Protein AF-A0A7S1JF96-F1 (afdb_monomer_lite)

Foldseek 3Di:
DQQVCCQPVNAWEQEPVGIDGDRDHDDPDLLVAAQDQEAEDADAPVCLLVVLQSDVGRHRPNHAYEYQYADPCSQVSNCVRVNQQRYKYKHWPWDKDDPDRSYIYGYDAIEMEIEGDPSCVVVVVVVCVVCVVVVHHYDYDPCVVVVSVVVVVVCVVQVVVCVVVVDDSVCVVVPDD

Secondary structure (DSSP, 8-state):
-HHHHHHHH-EEEEETTEEEEE-----S-GGG---EEEEEE-S-GGGHHHHHTTHHHHEEEEEEEEE--SSSSHHHHHHHHH-GGGEEEEEE--EEEEEETTEEEEEE---EEEE--GGGHHHHHHHHHHHHHTT--EEE-S-HHHHHHHHHHHHHHHHHHHHHHT--GGGGG----

Structure (mmCIF, N/CA/C/O backbone):
data_AF-A0A7S1JF96-F1
#
_entry.id   AF-A0A7S1JF96-F1
#
loop_
_atom_site.group_PDB
_atom_site.id
_atom_site.type_symbol
_atom_site.label_atom_id
_atom_site.label_alt_id
_atom_site.label_comp_id
_atom_site.label_asym_id
_atom_site.label_entity_id
_atom_site.label_seq_id
_atom_site.pdbx_PDB_ins_code
_atom_site.Cartn_x
_atom_site.Cartn_y
_atom_site.Cartn_z
_atom_site.occupancy
_atom_site.B_iso_or_equiv
_atom_site.auth_seq_id
_atom_site.auth_comp_id
_atom_site.auth_asym_id
_atom_site.auth_atom_id
_atom_site.pdbx_PDB_model_num
ATOM 1 N N . ASP A 1 1 ? -1.289 4.285 21.477 1.00 83.75 1 ASP A N 1
ATOM 2 C CA . ASP A 1 1 ? -2.315 5.343 21.325 1.00 83.75 1 ASP A CA 1
ATOM 3 C C . ASP A 1 1 ? -3.076 5.259 20.010 1.00 83.75 1 ASP A C 1
ATOM 5 O O . ASP A 1 1 ? -4.273 5.012 20.061 1.00 83.75 1 ASP A O 1
ATOM 9 N N . GLN A 1 2 ? -2.417 5.358 18.846 1.00 91.44 2 GLN A N 1
ATOM 10 C CA . GLN A 1 2 ? -3.096 5.311 17.536 1.00 91.44 2 GLN A CA 1
ATOM 11 C C . GLN A 1 2 ? -3.999 4.078 17.348 1.00 91.44 2 GLN A C 1
ATOM 13 O O . GLN A 1 2 ? -5.177 4.228 17.056 1.00 91.44 2 GLN A O 1
ATOM 18 N N . VAL A 1 3 ? -3.473 2.863 17.547 1.00 94.12 3 VAL A N 1
ATOM 19 C CA . VAL A 1 3 ? -4.240 1.613 17.366 1.00 94.12 3 VAL A CA 1
ATOM 20 C C . VAL A 1 3 ? -5.447 1.535 18.305 1.00 94.12 3 VAL A C 1
ATOM 22 O O . VAL A 1 3 ? -6.533 1.154 17.882 1.00 94.12 3 VAL A O 1
ATOM 25 N N . ALA A 1 4 ? -5.277 1.944 19.564 1.00 93.62 4 ALA A N 1
ATOM 26 C CA . ALA A 1 4 ? -6.369 1.962 20.533 1.00 93.62 4 ALA A CA 1
ATOM 27 C C . ALA A 1 4 ? -7.477 2.945 20.118 1.00 93.62 4 ALA A C 1
ATOM 29 O O . ALA A 1 4 ? -8.650 2.592 20.186 1.00 93.62 4 ALA A O 1
ATOM 30 N N . ALA A 1 5 ? -7.108 4.138 19.638 1.00 93.94 5 ALA A N 1
ATOM 31 C CA . ALA A 1 5 ? -8.065 5.121 19.133 1.00 93.94 5 ALA A CA 1
ATOM 32 C C . ALA A 1 5 ? -8.814 4.607 17.892 1.00 93.94 5 ALA A C 1
ATOM 34 O O . ALA A 1 5 ? -10.036 4.685 17.853 1.00 93.94 5 ALA A O 1
ATOM 35 N N . LEU A 1 6 ? -8.107 4.011 16.922 1.00 96.25 6 LEU A N 1
ATOM 36 C CA . LEU A 1 6 ? -8.723 3.462 15.707 1.00 96.25 6 LEU A CA 1
ATOM 37 C C . LEU A 1 6 ? -9.728 2.343 16.023 1.00 96.25 6 LEU A C 1
ATOM 39 O O . LEU A 1 6 ? -10.823 2.345 15.474 1.00 96.25 6 LEU A O 1
ATOM 43 N N . ASN A 1 7 ? -9.390 1.427 16.936 1.00 95.94 7 ASN A N 1
ATOM 44 C CA . ASN A 1 7 ? -10.285 0.327 17.312 1.00 95.94 7 ASN A CA 1
ATOM 45 C C . ASN A 1 7 ? -11.494 0.783 18.144 1.00 95.94 7 ASN A C 1
ATOM 47 O O . ASN A 1 7 ? -12.541 0.143 18.099 1.00 95.94 7 ASN A O 1
ATOM 51 N N . LYS A 1 8 ? -11.349 1.850 18.937 1.00 94.38 8 LYS A N 1
ATOM 52 C CA . LYS A 1 8 ? -12.414 2.350 19.815 1.00 94.38 8 LYS A CA 1
ATOM 53 C C . LYS A 1 8 ? -13.360 3.309 19.092 1.00 94.38 8 LYS A C 1
ATOM 55 O O . LYS A 1 8 ? -14.573 3.156 19.181 1.00 94.38 8 LYS A O 1
ATOM 60 N N . ASP A 1 9 ? -12.795 4.308 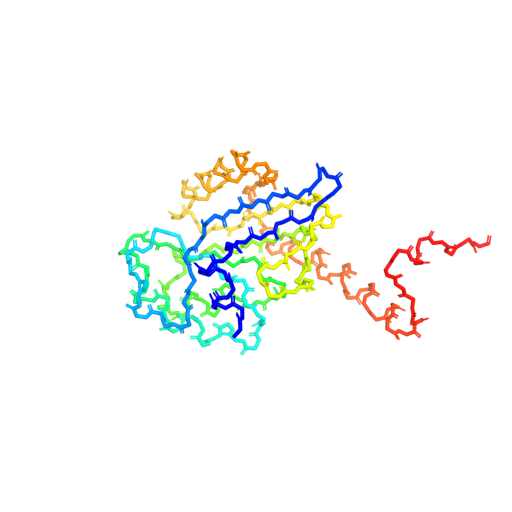18.421 1.00 93.75 9 ASP A N 1
ATOM 61 C CA . ASP A 1 9 ? -13.519 5.476 17.910 1.00 93.75 9 ASP A CA 1
ATOM 62 C C . ASP A 1 9 ? -13.563 5.523 16.367 1.00 93.75 9 ASP A C 1
ATOM 64 O O . ASP A 1 9 ? -14.204 6.411 15.792 1.00 93.75 9 ASP A O 1
ATOM 68 N N . GLY A 1 10 ? -12.907 4.566 15.696 1.00 95.06 10 GLY A N 1
ATOM 69 C CA . GLY A 1 10 ? -12.771 4.506 14.242 1.00 95.06 10 GLY A CA 1
ATOM 70 C C . GLY A 1 10 ? -11.725 5.476 13.684 1.00 95.06 10 GLY A C 1
ATOM 71 O O . GLY A 1 10 ? -11.090 6.248 14.404 1.00 95.06 10 GLY A O 1
ATOM 72 N N . LEU A 1 11 ? -11.555 5.444 12.364 1.00 96.62 11 LEU A N 1
ATOM 73 C CA . LEU A 1 11 ? -10.815 6.458 11.620 1.00 96.62 11 LEU A CA 1
ATOM 74 C C . LEU A 1 11 ? -11.746 7.631 11.302 1.00 96.62 11 LEU A C 1
ATOM 76 O O . LEU A 1 11 ? -12.805 7.438 10.709 1.00 96.62 11 LEU A O 1
ATOM 80 N N . GLN A 1 12 ? -11.333 8.846 11.648 1.00 96.75 12 GLN A N 1
ATOM 81 C CA . GLN A 1 12 ? -12.005 10.080 11.254 1.00 96.75 12 GLN A CA 1
ATOM 82 C C . GLN A 1 12 ? -11.215 10.772 10.148 1.00 96.75 12 GLN A C 1
ATOM 84 O O . GLN A 1 12 ? -10.026 11.048 10.311 1.00 96.75 12 GLN A O 1
ATOM 89 N N . ILE A 1 13 ? -11.890 11.094 9.049 1.00 95.31 13 ILE A N 1
ATOM 90 C CA . ILE A 1 13 ? -11.318 11.823 7.920 1.00 95.31 13 ILE A CA 1
ATOM 91 C C . ILE A 1 13 ? -11.946 13.209 7.886 1.00 95.31 13 ILE A C 1
ATOM 93 O O . ILE A 1 13 ? -13.155 13.341 7.708 1.00 95.31 13 ILE A O 1
ATOM 97 N N . ARG A 1 14 ? -11.131 14.248 8.077 1.00 95.88 14 ARG A N 1
ATOM 98 C CA . ARG A 1 14 ? -11.536 15.648 7.914 1.00 95.88 14 ARG A CA 1
ATOM 99 C C . ARG A 1 14 ? -11.143 16.114 6.522 1.00 95.88 14 ARG A C 1
ATOM 101 O O . ARG A 1 14 ? -9.992 15.958 6.135 1.00 95.88 14 ARG A O 1
ATOM 108 N N . SER A 1 15 ? -12.077 16.688 5.781 1.00 92.44 15 SER A N 1
ATOM 109 C CA . SER A 1 15 ? -11.829 17.269 4.462 1.00 92.44 15 SER A CA 1
ATOM 110 C C . SER A 1 15 ? -12.666 18.533 4.269 1.00 92.44 15 SER A C 1
ATOM 112 O O . SER A 1 15 ? -13.523 18.856 5.093 1.00 92.44 15 SER A O 1
ATOM 114 N N . ALA A 1 16 ? -12.489 19.216 3.136 1.00 87.44 16 ALA A N 1
ATOM 115 C CA . ALA A 1 16 ? -13.348 20.337 2.748 1.00 87.44 16 ALA A CA 1
ATOM 116 C C . ALA A 1 16 ? -14.842 19.957 2.636 1.00 87.44 16 ALA A C 1
ATOM 118 O O . ALA A 1 16 ? -15.704 20.826 2.735 1.00 87.44 16 ALA A O 1
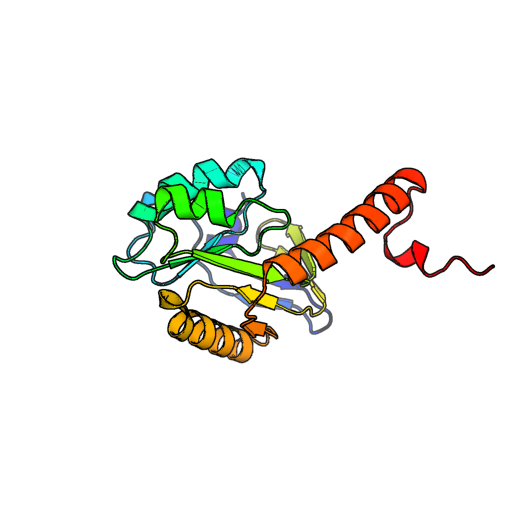ATOM 119 N N . LYS A 1 17 ? -15.160 18.666 2.448 1.00 87.75 17 LYS A N 1
ATOM 120 C CA . LYS A 1 17 ? -16.540 18.157 2.368 1.00 87.75 17 LYS A CA 1
ATOM 121 C C . LYS A 1 17 ? -17.165 17.884 3.742 1.00 87.75 17 LYS A C 1
ATOM 123 O O . LYS A 1 17 ? -18.366 17.647 3.818 1.00 87.75 17 LYS A O 1
ATOM 128 N N . GLY A 1 18 ? -16.372 17.914 4.814 1.00 92.69 18 GLY A N 1
ATOM 129 C CA . GLY A 1 18 ? -16.816 17.638 6.176 1.00 92.69 18 GLY A CA 1
ATOM 130 C C . GLY A 1 18 ? -15.998 16.547 6.860 1.00 92.69 18 GLY A C 1
ATOM 131 O O . GLY A 1 18 ? -14.840 16.302 6.518 1.00 92.69 18 GLY A O 1
ATOM 132 N N . VAL A 1 19 ? -16.606 15.921 7.869 1.00 95.25 19 VAL A N 1
ATOM 133 C CA . VAL A 1 19 ? -15.983 14.860 8.667 1.00 95.25 19 VAL A CA 1
ATOM 134 C C . VAL A 1 19 ? -16.701 13.543 8.422 1.00 95.25 19 VAL A C 1
ATOM 136 O O . VAL A 1 19 ? -17.893 13.426 8.695 1.00 95.25 19 VAL A O 1
ATOM 139 N N . GLU A 1 20 ? -15.953 12.545 7.973 1.00 94.62 20 GLU A N 1
ATOM 140 C CA . GLU A 1 20 ? -16.427 11.177 7.775 1.00 94.62 20 GLU A CA 1
ATOM 141 C C . GLU A 1 20 ? -15.790 10.251 8.813 1.00 94.62 20 GLU A C 1
ATOM 143 O O . GLU A 1 20 ? -14.671 10.494 9.274 1.00 94.62 20 GLU A O 1
ATOM 148 N N . LYS A 1 21 ? -16.509 9.197 9.212 1.00 95.75 21 LYS A N 1
ATOM 149 C CA . LYS A 1 21 ? -16.021 8.211 10.181 1.00 95.75 21 LYS A CA 1
ATOM 150 C C . LYS A 1 21 ? -16.173 6.800 9.643 1.00 95.75 21 LYS A C 1
ATOM 152 O O . LYS A 1 21 ? -17.247 6.432 9.176 1.00 95.75 21 LYS A O 1
ATOM 157 N N . PHE A 1 22 ? -15.123 6.007 9.802 1.00 95.00 22 PHE A N 1
ATOM 158 C CA . PHE A 1 22 ? -15.061 4.626 9.345 1.00 95.00 22 PHE A CA 1
ATOM 159 C C . PHE A 1 22 ? -14.650 3.717 10.499 1.00 95.00 22 PHE A C 1
ATOM 161 O O . PHE A 1 22 ? -13.630 3.946 11.151 1.00 95.00 22 PHE A O 1
ATOM 168 N N . ALA A 1 23 ? -15.438 2.674 10.752 1.00 95.88 23 ALA A N 1
ATOM 169 C CA . ALA A 1 23 ? -15.032 1.612 11.661 1.00 95.88 23 ALA A CA 1
ATOM 170 C C . ALA A 1 23 ? -13.938 0.783 10.979 1.00 95.88 23 ALA A C 1
ATOM 172 O O . ALA A 1 23 ? -14.147 0.273 9.880 1.00 95.88 23 ALA A O 1
ATOM 173 N N . ILE A 1 24 ? -12.775 0.667 11.620 1.00 94.25 24 ILE A N 1
ATOM 174 C CA . ILE A 1 24 ? -11.656 -0.126 11.112 1.00 94.25 24 ILE A CA 1
ATOM 175 C C . ILE A 1 24 ? -11.048 -0.968 12.229 1.00 94.25 24 ILE A C 1
ATOM 177 O O . ILE A 1 24 ? -11.125 -0.609 13.403 1.00 94.25 24 ILE A O 1
ATOM 181 N N . CYS A 1 25 ? -10.397 -2.063 11.851 1.00 94.31 25 CYS A N 1
ATOM 182 C CA . CYS A 1 25 ? -9.588 -2.865 12.758 1.00 94.31 25 CYS A CA 1
ATOM 183 C C . CYS A 1 25 ? -8.113 -2.510 12.563 1.00 94.31 25 CYS A C 1
ATOM 185 O O . CYS A 1 25 ? -7.608 -2.515 11.442 1.00 94.31 25 CYS A O 1
ATOM 187 N N . ALA A 1 26 ? -7.418 -2.214 13.656 1.00 95.00 26 ALA A N 1
ATOM 188 C CA . ALA A 1 26 ? -5.999 -1.896 13.657 1.00 95.00 26 ALA A CA 1
ATOM 189 C C . ALA A 1 26 ? -5.255 -2.783 14.657 1.00 95.00 26 ALA A C 1
ATOM 191 O O . ALA A 1 26 ? -5.747 -3.071 15.748 1.00 95.00 26 ALA A O 1
ATOM 192 N N . THR A 1 27 ? -4.033 -3.176 14.314 1.00 94.62 27 THR A N 1
ATOM 193 C CA . THR A 1 27 ? -3.163 -3.951 15.201 1.00 94.62 27 THR A CA 1
ATOM 194 C C . THR A 1 27 ? -1.701 -3.585 14.980 1.00 94.62 27 THR A C 1
ATOM 196 O O . THR A 1 27 ? -1.312 -3.162 13.892 1.00 94.62 27 THR A O 1
ATOM 199 N N . THR A 1 28 ? -0.888 -3.719 16.027 1.00 92.62 28 THR A N 1
ATOM 200 C CA . THR A 1 28 ? 0.581 -3.703 15.926 1.00 92.62 28 THR A CA 1
ATOM 201 C C . THR A 1 28 ? 1.163 -5.106 15.767 1.00 92.62 28 THR A C 1
ATOM 203 O O . THR A 1 28 ? 2.368 -5.249 15.581 1.00 92.62 28 THR A O 1
ATOM 206 N N . ASP A 1 29 ? 0.328 -6.137 15.887 1.00 91.56 29 ASP A N 1
ATOM 207 C CA . ASP A 1 29 ? 0.717 -7.534 15.804 1.00 91.56 29 ASP A CA 1
ATOM 208 C C . ASP A 1 29 ? 0.308 -8.107 14.445 1.00 91.56 29 ASP A C 1
ATOM 210 O O . ASP A 1 29 ? -0.850 -8.455 14.210 1.00 91.56 29 ASP A O 1
ATOM 214 N N . ALA A 1 30 ? 1.285 -8.232 13.545 1.00 87.38 30 ALA A N 1
ATOM 215 C CA . ALA A 1 30 ? 1.072 -8.788 12.213 1.00 87.38 30 ALA A CA 1
ATOM 216 C C . ALA A 1 30 ? 0.558 -10.236 12.234 1.00 87.38 30 ALA A C 1
ATOM 218 O O . ALA A 1 30 ? 0.014 -10.699 11.240 1.00 87.38 30 ALA A O 1
ATOM 219 N N . THR A 1 31 ? 0.696 -10.964 13.348 1.00 87.56 31 THR A N 1
ATOM 220 C CA . THR A 1 31 ? 0.192 -12.340 13.461 1.00 87.56 31 THR A CA 1
ATOM 221 C C . THR A 1 31 ? -1.332 -12.422 13.533 1.00 87.56 31 THR A C 1
ATOM 223 O O . THR A 1 31 ? -1.894 -13.484 13.283 1.00 87.56 31 THR A O 1
ATOM 226 N N . GLN A 1 32 ? -1.998 -11.301 13.812 1.00 91.44 32 GLN A N 1
ATOM 227 C CA . GLN A 1 32 ? -3.456 -11.192 13.812 1.00 91.44 32 GLN A CA 1
ATOM 228 C C . GLN A 1 32 ? -4.038 -10.959 12.410 1.00 91.44 32 GLN A C 1
ATOM 230 O O . GLN A 1 32 ? -5.256 -10.905 12.256 1.00 91.44 32 GLN A O 1
ATOM 235 N N . VAL A 1 33 ? -3.184 -10.812 11.392 1.00 91.50 33 VAL A N 1
ATOM 236 C CA . VAL A 1 33 ? -3.573 -10.630 9.992 1.00 91.50 33 VAL A CA 1
ATOM 237 C C . VAL A 1 33 ? -3.050 -11.814 9.186 1.00 91.50 33 VAL A C 1
ATOM 239 O O . VAL A 1 33 ? -1.879 -12.174 9.273 1.00 91.50 33 VAL A O 1
ATOM 242 N N . SER A 1 34 ? -3.916 -12.434 8.390 1.00 92.25 34 SER A N 1
ATOM 243 C CA . SER A 1 34 ? -3.538 -13.537 7.503 1.00 92.25 34 SER A CA 1
ATOM 244 C C . SER A 1 34 ? -4.477 -13.604 6.308 1.00 92.25 34 SER A C 1
ATOM 246 O O . SER A 1 34 ? -5.611 -13.139 6.414 1.00 92.25 34 SER A O 1
ATOM 248 N N . GLN A 1 35 ? -4.018 -14.220 5.215 1.00 94.81 35 GLN A N 1
ATOM 249 C CA . GLN A 1 35 ? -4.805 -14.430 3.993 1.00 94.81 35 GLN A CA 1
ATOM 250 C C . GLN A 1 35 ? -5.287 -13.124 3.338 1.00 94.81 35 GLN A C 1
ATOM 252 O O . GLN A 1 35 ? -6.401 -13.051 2.836 1.00 94.81 35 GLN A O 1
ATOM 257 N N . ALA A 1 36 ? -4.461 -12.076 3.350 1.00 96.56 36 ALA A N 1
ATOM 258 C CA . ALA A 1 36 ? -4.771 -10.838 2.645 1.00 96.56 36 ALA A CA 1
ATOM 259 C C . ALA A 1 36 ? -4.521 -10.984 1.135 1.00 96.56 36 ALA A C 1
ATOM 261 O O . ALA A 1 36 ? -3.409 -11.334 0.728 1.00 96.56 36 ALA A O 1
ATOM 262 N N . ASP A 1 37 ? -5.517 -10.640 0.318 1.00 96.94 37 ASP A N 1
ATOM 263 C CA . ASP A 1 37 ? -5.381 -1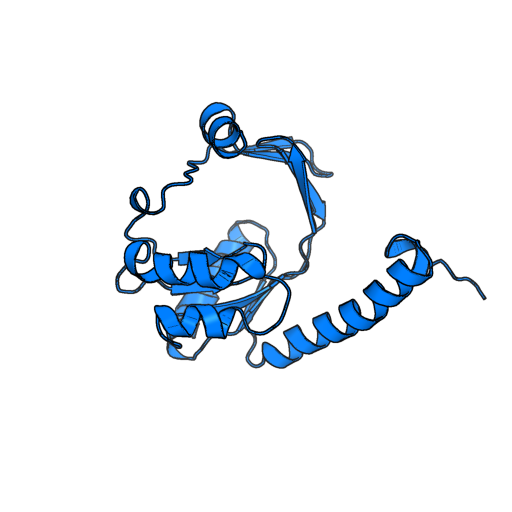0.591 -1.146 1.00 96.94 37 ASP A CA 1
ATOM 264 C C . ASP A 1 37 ? -4.444 -9.454 -1.584 1.00 96.94 37 ASP A C 1
ATOM 266 O O . ASP A 1 37 ? -3.655 -9.589 -2.518 1.00 96.94 37 ASP A O 1
ATOM 270 N N . VAL A 1 38 ? -4.497 -8.322 -0.872 1.00 97.44 38 VAL A N 1
ATOM 271 C CA . VAL A 1 38 ? -3.684 -7.133 -1.150 1.00 97.44 38 VAL A CA 1
ATOM 272 C C . VAL A 1 38 ? -3.113 -6.566 0.145 1.00 97.44 38 VAL A C 1
ATOM 274 O O . VAL A 1 38 ? -3.852 -6.278 1.087 1.00 97.44 38 VAL A O 1
ATOM 277 N N . ALA A 1 39 ? -1.800 -6.334 0.179 1.00 97.25 39 ALA A N 1
ATOM 278 C CA . ALA A 1 39 ? -1.136 -5.602 1.258 1.00 97.25 39 ALA A CA 1
ATOM 279 C C . ALA A 1 39 ? -0.632 -4.235 0.768 1.00 97.25 39 ALA A C 1
ATOM 281 O O . ALA A 1 39 ? 0.352 -4.155 0.034 1.00 97.25 39 ALA A O 1
ATOM 282 N N . LEU A 1 40 ? -1.276 -3.148 1.209 1.00 96.88 40 LEU A N 1
ATOM 283 C CA . LEU A 1 40 ? -0.814 -1.778 0.957 1.00 96.88 40 LEU A CA 1
ATOM 284 C C . LEU A 1 40 ? 0.275 -1.385 1.967 1.00 96.88 40 LEU A C 1
ATOM 286 O O . LEU A 1 40 ? 0.007 -1.178 3.151 1.00 96.88 40 LEU A O 1
ATOM 290 N N . VAL A 1 41 ? 1.513 -1.248 1.498 1.00 96.81 41 VAL A N 1
ATOM 291 C CA . VAL A 1 41 ? 2.666 -0.846 2.310 1.00 96.81 41 VAL A CA 1
ATOM 292 C C . VAL A 1 41 ? 2.851 0.667 2.211 1.00 96.81 41 VAL A C 1
ATOM 294 O O . VAL A 1 41 ? 3.244 1.190 1.171 1.00 96.81 41 VAL A O 1
ATOM 297 N N . LEU A 1 42 ? 2.563 1.373 3.310 1.00 94.81 42 LEU A N 1
ATOM 298 C CA . LEU A 1 42 ? 2.559 2.845 3.396 1.00 94.81 42 LEU A CA 1
ATOM 299 C C . LEU A 1 42 ? 3.468 3.385 4.517 1.00 94.81 42 LEU A C 1
ATOM 301 O O . LEU A 1 42 ? 3.290 4.502 5.002 1.00 94.81 42 LEU A O 1
ATOM 305 N N . THR A 1 43 ? 4.425 2.583 4.987 1.00 90.94 43 THR A N 1
ATOM 306 C CA . THR A 1 43 ? 5.318 2.973 6.086 1.00 90.94 43 THR A CA 1
ATOM 307 C C . THR A 1 43 ? 6.397 3.959 5.631 1.00 90.94 43 THR A C 1
ATOM 309 O O . THR A 1 43 ? 6.621 4.179 4.441 1.00 90.94 43 THR A O 1
ATOM 312 N N . LYS A 1 44 ? 7.103 4.586 6.578 1.00 86.69 44 LYS A N 1
ATOM 313 C CA . LYS A 1 44 ? 8.309 5.364 6.248 1.00 86.69 44 LYS A CA 1
ATOM 314 C C . LYS A 1 44 ? 9.415 4.422 5.760 1.00 86.69 44 LYS A C 1
ATOM 316 O O . LYS A 1 44 ? 9.545 3.322 6.292 1.00 86.69 44 LYS A O 1
ATOM 321 N N . GLY A 1 45 ? 10.249 4.884 4.822 1.00 79.31 45 GLY A N 1
ATOM 322 C CA . GLY A 1 45 ? 11.279 4.064 4.160 1.00 79.31 45 GLY A CA 1
ATOM 323 C C . GLY A 1 45 ? 12.199 3.282 5.110 1.00 79.31 45 GLY A C 1
ATOM 324 O O . GLY A 1 45 ? 12.503 2.121 4.858 1.00 79.31 45 GLY A O 1
ATOM 325 N N . CYS A 1 46 ? 12.562 3.856 6.265 1.00 80.94 46 CYS A N 1
ATOM 326 C CA . CYS A 1 46 ? 13.391 3.180 7.275 1.00 80.94 46 CYS A CA 1
ATOM 327 C C . CYS A 1 46 ? 12.764 1.889 7.837 1.00 80.94 46 CYS A C 1
ATOM 329 O O . CYS A 1 46 ? 13.466 1.059 8.407 1.00 80.94 46 CYS A O 1
ATOM 331 N N . SER A 1 47 ? 11.448 1.724 7.704 1.00 89.50 47 SER A N 1
ATOM 332 C CA . SER A 1 47 ? 10.697 0.568 8.193 1.00 89.50 47 SER A CA 1
ATOM 333 C C . SER A 1 47 ? 10.322 -0.421 7.087 1.00 89.50 47 SER A C 1
ATOM 335 O O . SER A 1 47 ? 9.793 -1.484 7.410 1.00 89.50 47 SER A O 1
ATOM 337 N N . THR A 1 48 ? 10.597 -0.125 5.809 1.00 92.38 48 THR A N 1
ATOM 338 C CA . THR A 1 48 ? 10.180 -0.974 4.678 1.00 92.38 48 THR A CA 1
ATOM 339 C C . THR A 1 48 ? 10.725 -2.395 4.814 1.00 92.38 48 THR A C 1
ATOM 341 O O . THR A 1 48 ? 9.954 -3.344 4.739 1.00 92.38 48 THR A O 1
ATOM 344 N N . ALA A 1 49 ? 12.017 -2.561 5.119 1.00 93.94 49 ALA A N 1
ATOM 345 C CA . ALA A 1 49 ? 12.635 -3.885 5.257 1.00 93.94 49 ALA A CA 1
ATOM 346 C C . ALA A 1 49 ? 12.056 -4.712 6.420 1.00 93.94 49 ALA A C 1
ATOM 348 O O . ALA A 1 49 ? 11.967 -5.934 6.337 1.00 93.94 49 ALA A O 1
ATOM 349 N N . PHE A 1 50 ? 11.648 -4.057 7.511 1.00 93.44 50 PHE A N 1
ATOM 350 C CA . PHE A 1 50 ? 11.004 -4.741 8.632 1.00 93.44 50 PHE A CA 1
ATOM 351 C C . PHE A 1 50 ? 9.605 -5.241 8.250 1.00 93.44 50 PHE A C 1
ATOM 353 O O . PHE A 1 50 ? 9.261 -6.379 8.556 1.00 93.44 50 PHE A O 1
ATOM 360 N N . VAL A 1 51 ? 8.823 -4.411 7.552 1.00 94.25 51 VAL A N 1
ATOM 361 C CA . VAL A 1 51 ? 7.481 -4.781 7.078 1.00 94.25 51 VAL A CA 1
ATOM 362 C C . VAL A 1 51 ? 7.552 -5.857 5.998 1.00 94.25 51 VAL A C 1
ATOM 364 O O . VAL A 1 51 ? 6.763 -6.796 6.033 1.00 94.25 51 VAL A O 1
ATOM 367 N N . ALA A 1 52 ? 8.519 -5.768 5.082 1.00 96.00 52 ALA A N 1
ATOM 368 C CA . ALA A 1 52 ? 8.697 -6.725 3.994 1.00 96.00 52 ALA A CA 1
ATOM 369 C C . ALA A 1 52 ? 8.800 -8.169 4.513 1.00 96.00 52 ALA A C 1
ATOM 371 O O . ALA A 1 52 ? 8.095 -9.048 4.028 1.00 96.00 52 ALA A O 1
ATOM 372 N N . LYS A 1 53 ? 9.568 -8.387 5.589 1.00 96.38 53 LYS A N 1
ATOM 373 C CA . LYS A 1 53 ? 9.732 -9.700 6.241 1.00 96.38 53 LYS A CA 1
ATOM 374 C C . LYS A 1 53 ? 8.445 -10.286 6.823 1.00 96.38 53 LYS A C 1
ATOM 376 O O . LYS A 1 53 ? 8.388 -11.475 7.122 1.00 96.38 53 LYS A O 1
ATOM 381 N N . GLN A 1 54 ? 7.422 -9.463 7.038 1.00 95.50 54 GLN A N 1
ATOM 382 C CA . GLN A 1 54 ? 6.126 -9.907 7.549 1.00 95.50 54 GLN A CA 1
ATOM 383 C C . GLN A 1 54 ? 5.161 -10.285 6.418 1.00 95.50 54 GLN A C 1
ATOM 385 O O . GLN A 1 54 ? 4.230 -11.057 6.654 1.00 95.50 54 GLN A O 1
ATOM 390 N N . LEU A 1 55 ? 5.395 -9.792 5.194 1.00 96.31 55 LEU A N 1
ATOM 391 C CA . LEU A 1 55 ? 4.510 -9.996 4.045 1.00 96.31 55 LEU A CA 1
ATOM 392 C C . LEU A 1 55 ? 4.216 -11.473 3.732 1.00 96.31 55 LEU A C 1
ATOM 394 O O . LEU A 1 55 ? 3.038 -11.786 3.551 1.00 96.31 55 LEU A O 1
ATOM 398 N N . PRO A 1 56 ? 5.196 -12.403 3.747 1.00 95.69 56 PRO A N 1
ATOM 399 C CA . PRO A 1 56 ? 4.924 -13.812 3.454 1.00 95.69 56 PRO A CA 1
ATOM 400 C C . PRO A 1 56 ? 3.928 -14.475 4.413 1.00 95.69 56 PRO A C 1
ATOM 402 O O . PRO A 1 56 ? 3.289 -15.456 4.050 1.00 95.69 56 PRO A O 1
ATOM 405 N N . ARG A 1 57 ? 3.800 -13.961 5.645 1.00 94.44 57 ARG A N 1
ATOM 406 C CA . ARG A 1 57 ? 2.853 -14.479 6.643 1.00 94.44 57 ARG A CA 1
ATOM 407 C C . ARG A 1 57 ? 1.451 -13.896 6.470 1.00 94.44 57 ARG A C 1
ATOM 409 O O . ARG A 1 57 ? 0.476 -14.590 6.750 1.00 94.44 57 ARG A O 1
ATOM 416 N N . VAL A 1 58 ? 1.351 -12.625 6.086 1.00 95.62 58 VAL A N 1
ATOM 417 C CA . VAL A 1 58 ? 0.061 -11.920 6.028 1.00 95.62 58 VAL A CA 1
ATOM 418 C C . VAL A 1 58 ? -0.654 -12.125 4.697 1.00 95.62 58 VAL A C 1
ATOM 420 O O . VAL A 1 58 ? -1.881 -12.158 4.679 1.00 95.62 58 VAL A O 1
ATOM 423 N N . LEU A 1 59 ? 0.087 -12.281 3.596 1.00 97.44 59 LEU A N 1
ATOM 424 C CA . LEU A 1 59 ? -0.487 -12.447 2.264 1.00 97.44 59 LEU A CA 1
ATOM 425 C C . LEU A 1 59 ? -1.095 -13.840 2.073 1.00 97.44 59 LEU A C 1
ATOM 427 O O . LEU A 1 59 ? -0.549 -14.846 2.530 1.00 97.44 59 LEU A O 1
ATOM 431 N N . ALA A 1 60 ? -2.206 -13.893 1.342 1.00 97.12 60 ALA A N 1
ATOM 432 C CA . ALA A 1 60 ? -2.716 -15.127 0.757 1.00 97.12 60 ALA A CA 1
ATOM 433 C C . ALA A 1 60 ? -1.682 -15.728 -0.225 1.00 97.12 60 ALA A C 1
ATOM 435 O O . ALA A 1 60 ? -0.771 -15.017 -0.669 1.00 97.12 60 ALA A O 1
ATOM 436 N N . PRO A 1 61 ? -1.776 -17.021 -0.588 1.00 95.00 61 PRO A N 1
ATOM 437 C CA . PRO A 1 61 ? -0.853 -17.645 -1.542 1.00 95.00 61 PRO A CA 1
ATOM 438 C C . PRO A 1 61 ? -0.730 -16.895 -2.879 1.00 95.00 61 PRO A C 1
ATOM 440 O O . PRO A 1 61 ? 0.369 -16.782 -3.417 1.00 95.00 61 PRO A O 1
ATOM 443 N N . ASP A 1 62 ? -1.837 -16.341 -3.366 1.00 94.44 62 ASP A N 1
ATOM 444 C CA . ASP A 1 62 ? -1.988 -15.547 -4.590 1.00 94.44 62 ASP A CA 1
ATOM 445 C C . ASP A 1 62 ? -2.061 -14.030 -4.337 1.00 94.44 62 ASP A C 1
ATOM 447 O O . ASP A 1 62 ? -2.118 -13.241 -5.281 1.00 94.44 62 ASP A O 1
ATOM 451 N N . GLY A 1 63 ? -1.996 -13.605 -3.072 1.00 97.19 63 GLY A N 1
ATOM 452 C CA . GLY A 1 63 ? -2.018 -12.191 -2.712 1.00 97.19 63 GLY A CA 1
ATOM 453 C C . GLY A 1 63 ? -0.757 -11.444 -3.155 1.00 97.19 63 GLY A C 1
ATOM 454 O O . GLY A 1 63 ? 0.299 -12.042 -3.378 1.00 97.19 63 GLY A O 1
ATOM 455 N N . PHE A 1 64 ? -0.825 -10.120 -3.239 1.00 98.12 64 PHE A N 1
ATOM 456 C CA . PHE A 1 64 ? 0.301 -9.285 -3.671 1.00 98.12 64 PHE A CA 1
ATOM 457 C C . PHE A 1 64 ? 0.467 -8.035 -2.804 1.00 98.12 64 PHE A C 1
ATOM 459 O O . PHE A 1 64 ? -0.457 -7.559 -2.143 1.00 98.12 64 PHE A O 1
ATOM 466 N N . ALA A 1 65 ? 1.683 -7.496 -2.796 1.00 98.12 65 ALA A N 1
ATOM 467 C CA . ALA A 1 65 ? 2.009 -6.265 -2.095 1.00 98.12 65 ALA A CA 1
ATOM 468 C C . ALA A 1 65 ? 1.973 -5.066 -3.047 1.00 98.12 65 ALA A C 1
ATOM 470 O O . ALA A 1 65 ? 2.381 -5.150 -4.204 1.00 98.12 65 ALA A O 1
ATOM 471 N N . VAL A 1 66 ? 1.529 -3.922 -2.540 1.00 98.00 66 VAL A N 1
ATOM 472 C CA . VAL A 1 66 ? 1.497 -2.652 -3.266 1.00 98.00 66 VAL A CA 1
ATOM 473 C C . VAL A 1 66 ? 2.190 -1.611 -2.405 1.00 98.00 66 VAL A C 1
ATOM 475 O O . VAL A 1 66 ? 1.768 -1.363 -1.278 1.00 98.00 66 VAL A O 1
ATOM 478 N N . THR A 1 67 ? 3.239 -0.974 -2.915 1.00 97.00 67 THR A N 1
ATOM 479 C CA . THR A 1 67 ? 3.867 0.161 -2.225 1.00 97.00 67 THR A CA 1
ATOM 480 C C . THR A 1 67 ? 3.460 1.469 -2.888 1.00 97.00 67 THR A C 1
ATOM 482 O O . THR A 1 67 ? 3.612 1.623 -4.094 1.00 97.00 67 THR A O 1
ATOM 485 N N . LEU A 1 68 ? 2.951 2.423 -2.103 1.00 94.81 68 LEU A N 1
ATOM 486 C CA . LEU A 1 68 ? 2.728 3.815 -2.537 1.00 94.81 68 LEU A CA 1
ATOM 487 C C . LEU A 1 68 ? 3.688 4.781 -1.826 1.00 94.81 68 LEU A C 1
ATOM 489 O O . LEU A 1 68 ? 3.442 5.985 -1.739 1.00 94.81 68 LEU A O 1
ATOM 493 N N . GLN A 1 69 ? 4.759 4.238 -1.247 1.00 92.00 69 GLN A N 1
ATOM 494 C CA . GLN A 1 69 ? 5.727 4.996 -0.470 1.00 92.00 69 GLN A CA 1
ATOM 495 C C . GLN A 1 69 ? 6.487 5.964 -1.377 1.00 92.00 69 GLN A C 1
ATOM 497 O O . GLN A 1 69 ? 6.822 5.653 -2.519 1.00 92.00 69 GLN A O 1
ATOM 502 N N . ASN A 1 70 ? 6.820 7.135 -0.840 1.00 86.00 70 ASN A N 1
ATOM 503 C CA . ASN A 1 70 ? 7.752 8.029 -1.516 1.00 86.00 70 ASN A CA 1
ATOM 504 C C . ASN A 1 70 ? 9.164 7.411 -1.543 1.00 86.00 70 ASN A C 1
ATOM 506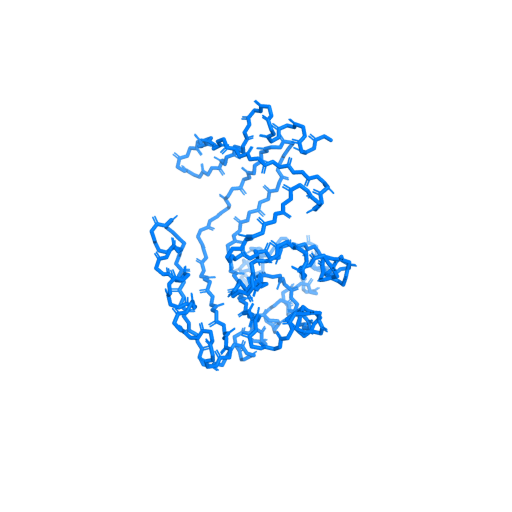 O O . ASN A 1 70 ? 9.573 6.734 -0.596 1.00 86.00 70 ASN A O 1
ATOM 510 N N . GLY A 1 71 ? 9.921 7.712 -2.600 1.00 79.81 71 GLY A N 1
ATOM 511 C CA . GLY A 1 71 ? 11.295 7.241 -2.795 1.00 79.81 71 GLY A CA 1
ATOM 512 C C . GLY A 1 71 ? 11.417 6.077 -3.783 1.00 79.81 71 GLY A C 1
ATOM 513 O O . GLY A 1 71 ? 10.425 5.578 -4.303 1.00 79.81 71 GLY A O 1
ATOM 514 N N . VAL A 1 72 ? 12.661 5.680 -4.051 1.00 81.44 72 VAL A N 1
ATOM 515 C CA . VAL A 1 72 ? 13.046 4.579 -4.955 1.00 81.44 72 VAL A CA 1
ATOM 516 C C . VAL A 1 72 ? 13.485 3.381 -4.103 1.00 81.44 72 VAL A C 1
ATOM 518 O O . VAL A 1 72 ? 13.982 3.583 -2.995 1.00 81.44 72 VAL A O 1
ATOM 521 N N . GLY A 1 73 ? 13.349 2.150 -4.601 1.00 87.44 73 GLY A N 1
ATOM 522 C CA . GLY A 1 73 ? 13.892 0.957 -3.939 1.00 87.44 73 GLY A CA 1
ATOM 523 C C . GLY A 1 73 ? 12.890 0.192 -3.070 1.00 87.44 73 GLY A C 1
ATOM 524 O O . GLY A 1 73 ? 13.205 -0.889 -2.576 1.00 87.44 73 GLY A O 1
ATOM 525 N N . ASN A 1 74 ? 11.693 0.742 -2.835 1.00 93.62 74 ASN A N 1
ATOM 526 C CA . ASN A 1 74 ? 10.711 0.109 -1.954 1.00 93.62 74 ASN A CA 1
ATOM 527 C C . ASN A 1 74 ? 10.189 -1.202 -2.556 1.00 93.62 74 ASN A C 1
ATOM 529 O O . ASN A 1 74 ? 10.175 -2.213 -1.859 1.00 93.62 74 ASN A O 1
ATOM 533 N N . ALA A 1 75 ? 9.801 -1.205 -3.836 1.00 94.50 75 ALA A N 1
ATOM 534 C CA . ALA A 1 75 ? 9.299 -2.405 -4.500 1.00 94.50 75 ALA A CA 1
ATOM 535 C C . ALA A 1 75 ? 10.342 -3.527 -4.541 1.00 94.50 75 ALA A C 1
ATOM 537 O O . ALA A 1 75 ? 9.997 -4.682 -4.330 1.00 94.50 75 ALA A O 1
ATOM 538 N N . GLU A 1 76 ? 11.616 -3.193 -4.730 1.00 95.12 76 GLU A N 1
ATOM 539 C CA . GLU A 1 76 ? 12.733 -4.133 -4.729 1.00 95.12 76 GLU A CA 1
ATOM 540 C C . GLU A 1 76 ? 12.918 -4.778 -3.351 1.00 95.12 76 GLU A C 1
ATOM 542 O O . GLU A 1 76 ? 13.104 -5.991 -3.253 1.00 95.12 76 GLU A O 1
ATOM 547 N N . VAL A 1 77 ? 12.801 -3.989 -2.277 1.00 96.88 77 VAL A N 1
ATOM 548 C CA . VAL A 1 77 ? 12.841 -4.502 -0.898 1.00 96.88 77 VAL A CA 1
ATOM 549 C C . VAL A 1 77 ? 11.663 -5.436 -0.620 1.00 96.88 77 VAL A C 1
ATOM 551 O O . VAL A 1 77 ? 11.851 -6.463 0.025 1.00 96.88 77 VAL A O 1
ATOM 554 N N . LEU A 1 78 ? 10.458 -5.117 -1.107 1.00 97.81 78 LEU A N 1
ATOM 555 C CA . LEU A 1 78 ? 9.308 -6.016 -0.960 1.00 97.81 78 LEU A CA 1
ATOM 556 C C . LEU A 1 78 ? 9.494 -7.295 -1.790 1.00 97.81 78 LEU A C 1
ATOM 558 O O . LEU A 1 78 ? 9.267 -8.397 -1.293 1.00 97.81 78 LEU A O 1
ATOM 562 N N . ALA A 1 79 ? 9.949 -7.158 -3.036 1.00 97.25 79 ALA A N 1
ATOM 563 C CA . ALA A 1 79 ? 10.126 -8.260 -3.976 1.00 97.25 79 ALA A CA 1
ATOM 564 C C . ALA A 1 79 ? 11.188 -9.261 -3.510 1.00 97.25 79 ALA A C 1
ATOM 566 O O . ALA A 1 79 ? 11.067 -10.447 -3.803 1.00 97.25 79 ALA A O 1
ATOM 567 N N . ALA A 1 80 ? 12.190 -8.814 -2.747 1.00 97.75 80 ALA A N 1
ATOM 568 C CA . ALA A 1 80 ? 13.171 -9.700 -2.125 1.00 97.75 80 ALA A CA 1
ATOM 569 C C . ALA A 1 80 ? 12.540 -10.713 -1.148 1.00 97.75 80 ALA A C 1
ATOM 571 O O . ALA A 1 80 ? 13.095 -11.792 -0.960 1.00 97.75 80 ALA A O 1
ATOM 572 N N . GLU A 1 81 ? 11.386 -10.390 -0.553 1.00 97.75 81 GLU A N 1
ATOM 573 C CA . GLU A 1 81 ? 10.707 -11.242 0.433 1.00 97.75 81 GLU A CA 1
ATOM 574 C C . GLU A 1 81 ? 9.537 -12.037 -0.173 1.00 97.75 81 GLU A C 1
ATOM 576 O O . GLU A 1 81 ? 9.302 -13.176 0.228 1.00 97.75 81 GLU A O 1
ATOM 581 N N . VAL A 1 82 ? 8.799 -11.469 -1.140 1.00 97.06 82 VAL A N 1
ATOM 582 C CA . VAL A 1 82 ? 7.589 -12.111 -1.710 1.00 97.06 82 VAL A CA 1
ATOM 583 C C . VAL A 1 82 ? 7.696 -12.508 -3.184 1.00 97.06 82 VAL A C 1
ATOM 585 O O . VAL A 1 82 ? 6.807 -13.189 -3.691 1.00 97.06 82 VAL A O 1
ATOM 588 N N . GLY A 1 83 ? 8.777 -12.130 -3.866 1.00 97.06 83 GLY A N 1
ATOM 589 C CA . GLY A 1 83 ? 8.980 -12.346 -5.299 1.00 97.06 83 GLY A CA 1
ATOM 590 C C . GLY A 1 83 ? 8.526 -11.165 -6.162 1.00 97.06 83 GLY A C 1
ATOM 591 O O . GLY A 1 83 ? 7.572 -10.457 -5.839 1.00 97.06 83 GLY A O 1
ATOM 592 N N . VAL A 1 84 ? 9.217 -10.958 -7.288 1.00 95.44 84 VAL A N 1
ATOM 593 C CA . VAL A 1 84 ? 8.974 -9.824 -8.201 1.00 95.44 84 VAL A CA 1
ATOM 594 C C . VAL A 1 84 ? 7.569 -9.836 -8.802 1.00 95.44 84 VAL A C 1
ATOM 596 O O . VAL A 1 84 ? 6.937 -8.789 -8.884 1.00 95.44 84 VAL A O 1
ATOM 599 N N . ASP A 1 85 ? 7.033 -11.018 -9.111 1.00 96.75 85 ASP A N 1
ATOM 600 C CA . ASP A 1 85 ? 5.696 -11.195 -9.694 1.00 96.75 85 ASP A CA 1
ATOM 601 C C . ASP A 1 85 ? 4.551 -10.992 -8.686 1.00 96.75 85 ASP A C 1
ATOM 603 O O . ASP A 1 85 ? 3.392 -11.229 -9.008 1.00 96.75 85 ASP A O 1
ATOM 607 N N . ARG A 1 86 ? 4.859 -10.558 -7.455 1.00 97.44 86 ARG A N 1
ATOM 608 C CA . ARG A 1 86 ? 3.892 -10.313 -6.373 1.00 97.44 86 ARG A CA 1
ATOM 609 C C . ARG A 1 86 ? 3.984 -8.900 -5.796 1.00 97.44 86 ARG A C 1
ATOM 611 O O . ARG A 1 86 ? 3.463 -8.649 -4.709 1.00 97.44 86 ARG A O 1
ATOM 618 N N . VAL A 1 87 ? 4.634 -7.973 -6.505 1.00 98.06 87 VAL A N 1
ATOM 619 C CA . VAL A 1 87 ? 4.782 -6.580 -6.067 1.00 98.06 87 VAL A CA 1
ATOM 620 C C . VAL A 1 87 ? 4.353 -5.595 -7.150 1.00 98.06 87 VAL A C 1
ATOM 622 O O . VAL A 1 87 ? 4.776 -5.680 -8.300 1.00 98.06 87 VAL A O 1
ATOM 625 N N . ILE A 1 88 ? 3.548 -4.612 -6.749 1.00 97.12 88 ILE A N 1
ATOM 626 C CA . ILE A 1 88 ? 3.184 -3.438 -7.546 1.00 97.12 88 ILE A CA 1
ATOM 627 C C . ILE A 1 88 ? 3.855 -2.206 -6.933 1.00 97.12 88 ILE A C 1
ATOM 629 O O . ILE A 1 88 ? 3.707 -1.927 -5.738 1.00 97.12 88 ILE A O 1
ATOM 633 N N . GLN A 1 89 ? 4.563 -1.440 -7.761 1.00 96.06 89 GLN A N 1
ATOM 634 C CA . GLN A 1 89 ? 5.061 -0.117 -7.393 1.00 96.06 89 GLN A CA 1
ATOM 635 C C . GLN A 1 89 ? 4.018 0.913 -7.800 1.00 96.06 89 GLN A C 1
ATOM 637 O O . GLN A 1 89 ? 3.665 1.009 -8.971 1.00 96.06 89 GLN A O 1
ATOM 642 N N . GLY A 1 90 ? 3.561 1.728 -6.860 1.00 94.50 90 GLY A N 1
ATOM 643 C CA . GLY A 1 90 ? 2.707 2.860 -7.163 1.00 94.50 90 GLY A CA 1
ATOM 644 C C . GLY A 1 90 ? 3.297 4.189 -6.724 1.00 94.50 90 GLY A C 1
ATOM 645 O O . GLY A 1 90 ? 4.203 4.267 -5.894 1.00 94.50 90 GLY A O 1
ATOM 646 N N . VAL A 1 91 ? 2.781 5.255 -7.317 1.00 91.56 91 VAL A N 1
ATOM 647 C CA . VAL A 1 91 ? 3.145 6.637 -7.021 1.00 91.56 91 VAL A CA 1
ATOM 648 C C . VAL A 1 91 ? 1.853 7.406 -6.836 1.00 91.56 91 VAL A C 1
ATOM 650 O O . VAL A 1 91 ? 1.070 7.505 -7.773 1.00 91.56 91 VAL A O 1
ATOM 653 N N . THR A 1 92 ? 1.634 7.962 -5.645 1.00 91.56 92 THR A N 1
ATOM 654 C CA . THR A 1 92 ? 0.438 8.762 -5.355 1.00 91.56 92 THR A CA 1
ATOM 655 C C . THR A 1 92 ? 0.790 10.206 -5.011 1.00 91.56 92 THR A C 1
ATOM 657 O O . THR A 1 92 ? 1.822 10.457 -4.380 1.00 91.56 92 THR A O 1
ATOM 660 N N . SER A 1 93 ? -0.031 11.166 -5.434 1.00 89.31 93 SER A N 1
ATOM 661 C CA . SER A 1 93 ? 0.069 12.584 -5.050 1.00 89.31 93 SER A CA 1
ATOM 662 C C . SER A 1 93 ? -1.018 13.031 -4.066 1.00 89.31 93 SER A C 1
ATOM 664 O O . SER A 1 93 ? -1.147 14.222 -3.801 1.00 89.31 93 SER A O 1
ATOM 666 N N . HIS A 1 94 ? -1.769 12.090 -3.486 1.00 89.81 94 HIS A N 1
ATOM 667 C CA . HIS A 1 94 ? -2.781 12.397 -2.476 1.00 89.81 94 HIS A CA 1
ATOM 668 C C . HIS A 1 94 ? -2.149 13.044 -1.236 1.00 89.81 94 HIS A C 1
ATOM 670 O O . HIS A 1 94 ? -1.180 12.529 -0.672 1.00 89.81 94 HIS A O 1
ATOM 676 N N . GLY A 1 95 ? -2.723 14.163 -0.792 1.00 86.81 95 GLY A N 1
ATOM 677 C CA . GLY A 1 95 ? -2.296 14.858 0.417 1.00 86.81 95 GLY A CA 1
ATOM 678 C C . GLY A 1 95 ? -3.114 14.415 1.625 1.00 86.81 95 GLY A C 1
ATOM 679 O O . GLY A 1 95 ? -4.322 14.640 1.664 1.00 86.81 95 GLY A O 1
ATOM 680 N N . ALA A 1 96 ? -2.470 13.823 2.630 1.00 90.00 96 ALA A N 1
ATOM 681 C CA . ALA A 1 96 ? -3.106 13.515 3.908 1.00 90.00 96 ALA A CA 1
ATOM 682 C C . ALA A 1 96 ? -2.123 13.681 5.074 1.00 90.00 96 ALA A C 1
ATOM 684 O O . ALA A 1 96 ? -0.940 13.358 4.949 1.00 90.00 96 ALA A O 1
ATOM 685 N N . ALA A 1 97 ? -2.616 14.150 6.217 1.00 91.25 97 ALA A N 1
ATOM 686 C CA . ALA A 1 97 ? -1.834 14.326 7.435 1.00 91.25 97 ALA A CA 1
ATOM 687 C C . ALA A 1 97 ? -2.554 13.717 8.641 1.00 91.25 97 ALA A C 1
ATOM 689 O O . ALA A 1 97 ? -3.765 13.848 8.784 1.00 91.25 97 ALA A O 1
ATOM 690 N N . ILE A 1 98 ? -1.811 13.066 9.537 1.00 93.50 98 ILE A N 1
ATOM 691 C CA . ILE A 1 98 ? -2.346 12.646 10.836 1.00 93.50 98 ILE A CA 1
ATOM 692 C C . ILE A 1 98 ? -2.346 13.874 11.746 1.00 93.50 98 ILE A C 1
ATOM 694 O O . ILE A 1 98 ? -1.281 14.394 12.072 1.00 93.50 98 ILE A O 1
ATOM 698 N N . VAL A 1 99 ? -3.532 14.318 12.163 1.00 94.50 99 VAL A N 1
ATOM 699 C CA . VAL A 1 99 ? -3.715 15.499 13.032 1.00 94.50 99 VAL A CA 1
ATOM 700 C C . VAL A 1 99 ? -4.048 15.121 14.477 1.00 94.50 99 VAL A C 1
ATOM 702 O O . VAL A 1 99 ? -4.078 15.971 15.361 1.00 94.50 99 VAL A O 1
ATOM 705 N N . GLY A 1 100 ? -4.275 13.833 14.737 1.00 93.50 100 GLY A N 1
ATOM 706 C CA . GLY A 1 100 ? -4.424 13.284 16.077 1.00 93.50 100 GLY A CA 1
ATOM 707 C C . GLY A 1 100 ? -4.654 11.771 16.063 1.00 93.50 100 GLY A C 1
ATOM 708 O O . GLY A 1 100 ? -4.794 11.175 14.990 1.00 93.50 100 GLY A O 1
ATOM 709 N N . PRO A 1 101 ? -4.717 11.131 17.244 1.00 94.50 101 PRO A N 1
ATOM 710 C CA . PRO A 1 101 ? -5.035 9.715 17.350 1.00 94.50 101 PRO A CA 1
ATOM 711 C C . PRO A 1 101 ? -6.355 9.375 16.656 1.00 94.50 101 PRO A C 1
ATOM 713 O O . PRO A 1 101 ? -7.403 9.887 17.035 1.00 94.50 101 PRO A O 1
ATOM 716 N N . GLY A 1 102 ? -6.301 8.538 15.619 1.00 95.06 102 GLY A N 1
ATOM 717 C CA . GLY A 1 102 ? -7.481 8.168 14.833 1.00 95.06 102 GLY A CA 1
ATOM 718 C C . GLY A 1 102 ? -8.040 9.257 13.909 1.00 95.06 102 GLY A C 1
ATOM 719 O O . GLY A 1 102 ? -9.083 9.037 13.304 1.00 95.06 102 GLY A O 1
ATOM 720 N N . VAL A 1 103 ? -7.380 10.412 13.771 1.00 96.25 103 VAL A N 1
ATOM 721 C CA . VAL A 1 103 ? -7.882 11.542 12.972 1.00 96.25 103 VAL A CA 1
ATOM 722 C C . VAL A 1 103 ? -6.870 11.938 11.906 1.00 96.25 103 VAL A C 1
ATOM 724 O O . VAL A 1 103 ? -5.721 12.267 12.216 1.00 96.25 103 VAL A O 1
ATOM 727 N N . ILE A 1 104 ? -7.318 11.960 10.653 1.00 96.12 104 ILE A N 1
ATOM 728 C CA . ILE A 1 104 ? -6.555 12.501 9.531 1.00 96.12 104 ILE A CA 1
ATOM 729 C C . ILE A 1 104 ? -7.229 13.741 8.945 1.00 96.12 104 ILE A C 1
ATOM 731 O O . ILE A 1 104 ? -8.451 13.885 8.984 1.00 96.12 104 ILE A O 1
ATOM 735 N N . GLU A 1 105 ? -6.417 14.617 8.376 1.00 95.81 105 GLU A N 1
ATOM 736 C CA . GLU A 1 105 ? -6.833 15.705 7.504 1.00 95.81 105 GLU A CA 1
ATOM 737 C C . GLU A 1 105 ? -6.459 15.347 6.067 1.00 95.81 105 GLU A C 1
ATOM 739 O O . GLU A 1 105 ? -5.297 15.071 5.765 1.00 95.81 105 GLU A O 1
ATOM 744 N N . TYR A 1 106 ? -7.459 15.298 5.193 1.00 93.38 106 TYR A N 1
ATOM 745 C CA . TYR A 1 106 ? -7.306 15.050 3.770 1.00 93.38 106 TYR A CA 1
ATOM 746 C C . TYR A 1 106 ? -7.218 16.390 3.041 1.00 93.38 106 TYR A C 1
ATOM 748 O O . TYR A 1 106 ? -8.202 17.124 2.934 1.00 93.38 106 TYR A O 1
ATOM 756 N N . ALA A 1 107 ? -6.013 16.708 2.575 1.00 84.44 107 ALA A N 1
ATOM 757 C CA . ALA A 1 107 ? -5.654 18.013 2.035 1.00 84.44 107 ALA A CA 1
ATOM 758 C C . ALA A 1 107 ? -6.105 18.212 0.580 1.00 84.44 107 ALA A C 1
ATOM 760 O O . ALA A 1 107 ? -6.223 19.349 0.132 1.00 84.44 107 ALA A O 1
ATOM 761 N N . GLY A 1 108 ? -6.379 17.134 -0.160 1.00 80.00 108 GLY A N 1
ATOM 762 C CA . GLY A 1 108 ? -6.917 17.243 -1.512 1.00 80.00 108 GLY A CA 1
ATOM 763 C C . GLY A 1 108 ? -6.671 16.023 -2.399 1.00 80.00 108 GLY A C 1
ATOM 764 O O . GLY A 1 108 ? -5.871 15.144 -2.051 1.00 80.00 108 GLY A O 1
ATOM 765 N N . PRO A 1 109 ? -7.369 15.975 -3.548 1.00 84.94 109 PRO A N 1
ATOM 766 C CA . PRO A 1 109 ? -7.223 14.915 -4.532 1.00 84.94 109 PRO A CA 1
ATOM 767 C C . PRO A 1 109 ? -5.832 14.924 -5.160 1.00 84.94 109 PRO A C 1
ATOM 769 O O . PRO A 1 109 ? -5.217 15.972 -5.346 1.00 84.94 109 PRO A O 1
ATOM 772 N N . GLY A 1 110 ? -5.366 13.731 -5.505 1.00 87.25 110 GLY A N 1
ATOM 773 C CA . GLY A 1 110 ? -4.186 13.526 -6.328 1.00 87.25 110 GLY A CA 1
ATOM 774 C C . GLY A 1 110 ? -4.426 12.383 -7.304 1.00 87.25 110 GLY A C 1
ATOM 775 O O . GLY A 1 110 ? -5.490 11.767 -7.311 1.00 87.25 110 GLY A O 1
ATOM 776 N N . ASP A 1 111 ? -3.408 12.071 -8.086 1.00 89.75 111 ASP A N 1
ATOM 777 C CA . ASP A 1 111 ? -3.393 10.924 -8.982 1.00 89.75 111 ASP A CA 1
ATOM 778 C C . ASP A 1 111 ? -2.600 9.787 -8.349 1.00 89.75 111 ASP A C 1
ATOM 780 O O . ASP A 1 111 ? -1.645 10.017 -7.595 1.00 89.75 111 ASP A O 1
ATOM 784 N N . THR A 1 112 ? -2.987 8.553 -8.661 1.00 94.56 112 THR A N 1
ATOM 785 C CA . THR A 1 112 ? -2.225 7.355 -8.307 1.00 94.56 112 THR A CA 1
ATOM 786 C C . THR A 1 112 ? -1.867 6.566 -9.562 1.00 94.56 112 THR A C 1
ATOM 788 O O . THR A 1 112 ? -2.732 6.075 -10.275 1.00 94.56 112 THR A O 1
ATOM 791 N N . PHE A 1 113 ? -0.579 6.395 -9.824 1.00 95.12 113 PHE A N 1
ATOM 792 C CA . PHE A 1 113 ? -0.081 5.592 -10.940 1.00 95.12 113 PHE A CA 1
ATOM 793 C C . PHE A 1 113 ? 0.445 4.265 -10.415 1.00 95.12 113 PHE A C 1
ATOM 795 O O . PHE A 1 113 ? 1.145 4.262 -9.405 1.00 95.12 113 PHE A O 1
ATOM 802 N N . LEU A 1 114 ? 0.142 3.160 -11.090 1.00 96.38 114 LEU A N 1
ATOM 803 C CA . LEU A 1 114 ? 0.587 1.817 -10.722 1.00 96.38 114 LEU A CA 1
ATOM 804 C C . LEU A 1 114 ? 1.421 1.212 -11.851 1.00 96.38 114 LEU A C 1
ATOM 806 O O . LEU A 1 114 ? 0.968 1.156 -12.987 1.00 96.38 114 LEU A O 1
ATOM 810 N N . GLY A 1 115 ? 2.620 0.730 -11.542 1.00 94.31 115 GLY A N 1
ATOM 811 C CA . GLY A 1 115 ? 3.397 -0.134 -12.423 1.00 94.31 115 GLY A CA 1
ATOM 812 C C . GLY A 1 115 ? 3.543 -1.510 -11.813 1.00 94.31 115 GLY A C 1
ATOM 813 O O . GLY A 1 115 ? 3.855 -1.657 -10.628 1.00 94.31 115 GLY A O 1
ATOM 814 N N . CYS A 1 116 ? 3.326 -2.523 -12.635 1.00 94.06 116 CYS A N 1
ATOM 815 C CA . CYS A 1 116 ? 3.330 -3.906 -12.204 1.00 94.06 116 CYS A CA 1
ATOM 816 C C . CYS A 1 116 ? 3.993 -4.803 -13.256 1.00 94.06 116 CYS A C 1
ATOM 818 O O . CYS A 1 116 ? 4.017 -4.457 -14.440 1.00 94.06 116 CYS A O 1
ATOM 820 N N . PRO A 1 117 ? 4.507 -5.973 -12.851 1.00 93.25 117 PRO A N 1
ATOM 821 C CA . PRO A 1 117 ? 4.908 -7.007 -13.795 1.00 93.25 117 PRO A CA 1
ATOM 822 C C . PRO A 1 117 ? 3.690 -7.529 -14.584 1.00 93.25 117 PRO A C 1
ATOM 824 O O . PRO A 1 117 ? 2.559 -7.448 -14.091 1.00 93.25 117 PRO A O 1
ATOM 827 N N . PRO A 1 118 ? 3.896 -8.134 -15.772 1.00 93.00 118 PRO A N 1
ATOM 828 C CA . PRO A 1 118 ? 2.807 -8.679 -16.589 1.00 93.00 118 PRO A CA 1
ATOM 829 C C . PRO A 1 118 ? 1.894 -9.658 -15.838 1.00 93.00 118 PRO A C 1
ATOM 831 O O . PRO A 1 118 ? 0.685 -9.659 -16.056 1.00 93.00 118 PRO A O 1
ATOM 834 N N . ALA A 1 119 ? 2.457 -10.447 -14.916 1.00 93.25 119 ALA A N 1
ATOM 835 C CA . ALA A 1 119 ? 1.718 -11.411 -14.101 1.00 93.25 119 ALA A CA 1
ATOM 836 C C . ALA A 1 119 ? 0.632 -10.768 -13.216 1.00 93.25 119 ALA A C 1
ATOM 838 O O . ALA A 1 119 ? -0.374 -11.409 -12.926 1.00 93.25 119 ALA A O 1
ATOM 839 N N . LEU A 1 120 ? 0.804 -9.501 -12.821 1.00 96.06 120 LEU A N 1
ATOM 840 C CA . LEU A 1 120 ? -0.140 -8.765 -11.975 1.00 96.06 120 LEU A CA 1
ATOM 841 C C . LEU A 1 120 ? -1.009 -7.778 -12.750 1.00 96.06 120 LEU A C 1
ATOM 843 O O . LEU A 1 120 ? -1.797 -7.067 -12.134 1.00 96.06 120 LEU A O 1
ATOM 847 N N . LEU A 1 121 ? -0.902 -7.720 -14.079 1.00 95.31 121 LEU A N 1
ATOM 848 C CA . LEU A 1 121 ? -1.651 -6.754 -14.879 1.00 95.31 121 LEU A CA 1
ATOM 849 C C . LEU A 1 121 ? -3.180 -6.847 -14.672 1.00 95.31 121 LEU A C 1
ATOM 851 O O . LEU A 1 121 ? -3.810 -5.798 -14.523 1.00 95.31 121 LEU A O 1
ATOM 855 N N . PRO A 1 122 ? -3.806 -8.041 -14.593 1.00 96.12 122 PRO A N 1
ATOM 856 C CA . PRO A 1 122 ? -5.230 -8.139 -14.263 1.00 96.12 122 PRO A CA 1
ATOM 857 C C . PRO A 1 122 ? -5.544 -7.607 -12.857 1.00 96.12 122 PRO A C 1
ATOM 859 O O . PRO A 1 122 ? -6.492 -6.844 -12.680 1.00 96.12 122 PRO A O 1
ATOM 862 N N . SER A 1 123 ? -4.715 -7.950 -11.869 1.00 96.56 123 SER A N 1
ATOM 863 C CA . SER A 1 123 ? -4.877 -7.510 -10.479 1.00 96.56 123 SER A CA 1
ATOM 864 C C . SER A 1 123 ? -4.696 -5.999 -10.317 1.00 96.56 123 SER A C 1
ATOM 866 O O . SER A 1 123 ? -5.414 -5.371 -9.544 1.00 96.56 123 SER A O 1
ATOM 868 N N . ALA A 1 124 ? -3.774 -5.397 -11.071 1.00 96.31 124 ALA A N 1
ATOM 869 C CA . ALA A 1 124 ? -3.545 -3.958 -11.082 1.00 96.31 124 ALA A CA 1
ATOM 870 C C . ALA A 1 124 ? -4.759 -3.197 -11.631 1.00 96.31 124 ALA A C 1
ATOM 872 O O . ALA A 1 124 ? -5.159 -2.196 -11.041 1.00 96.31 124 ALA A O 1
ATOM 873 N N . HIS A 1 125 ? -5.389 -3.690 -12.702 1.00 96.75 125 HIS A N 1
ATOM 874 C CA . HIS A 1 125 ? -6.634 -3.108 -13.210 1.00 96.75 125 HIS A CA 1
ATOM 875 C C . HIS A 1 125 ? -7.792 -3.269 -12.221 1.00 96.75 125 HIS A C 1
ATOM 877 O O . HIS A 1 125 ? -8.492 -2.297 -11.955 1.00 96.75 125 HIS A O 1
ATOM 883 N N . GLY A 1 126 ? -7.939 -4.440 -11.593 1.00 96.88 126 GLY A N 1
ATOM 884 C CA . GLY A 1 126 ? -8.937 -4.626 -10.535 1.00 96.88 126 GLY A CA 1
ATOM 885 C C . GLY A 1 126 ? -8.728 -3.677 -9.346 1.00 96.88 126 GLY A C 1
ATOM 886 O O . GLY A 1 126 ? -9.691 -3.168 -8.776 1.00 96.88 126 GLY A O 1
ATOM 887 N N . LEU A 1 127 ? -7.470 -3.375 -9.003 1.00 96.56 127 LEU A N 1
ATOM 888 C CA . LEU A 1 127 ? -7.145 -2.383 -7.979 1.00 96.56 127 LEU A CA 1
ATOM 889 C C . LEU A 1 127 ? -7.493 -0.954 -8.421 1.00 96.56 127 LEU A C 1
ATOM 891 O O . LEU A 1 127 ? -7.988 -0.181 -7.604 1.00 96.56 127 LEU A O 1
ATOM 895 N N . VAL A 1 128 ? -7.277 -0.610 -9.695 1.00 96.94 128 VAL A N 1
ATOM 896 C CA . VAL A 1 128 ? -7.709 0.675 -10.270 1.00 96.94 128 VAL A CA 1
ATOM 897 C C . VAL A 1 128 ? -9.227 0.826 -10.187 1.00 96.94 128 VAL A C 1
ATOM 899 O O . VAL A 1 128 ? -9.710 1.864 -9.739 1.00 96.94 128 VAL A O 1
ATOM 902 N N . ASP A 1 129 ? -9.983 -0.213 -10.539 1.00 97.06 129 ASP A N 1
ATOM 903 C CA . ASP A 1 129 ? -11.445 -0.197 -10.445 1.00 97.06 129 ASP A CA 1
ATOM 904 C C . ASP A 1 129 ? -11.914 -0.025 -8.992 1.00 97.06 129 ASP A C 1
ATOM 906 O O . ASP A 1 129 ? -12.820 0.766 -8.713 1.00 97.06 129 ASP A O 1
ATOM 910 N N . LEU A 1 130 ? -11.255 -0.703 -8.044 1.00 96.06 130 LEU A N 1
ATOM 911 C CA . LEU A 1 130 ? -11.526 -0.554 -6.614 1.00 96.06 130 LEU A CA 1
ATOM 912 C C . LEU A 1 130 ? -11.237 0.873 -6.125 1.00 96.06 130 LEU A C 1
ATOM 914 O O . LEU A 1 130 ? -12.041 1.458 -5.397 1.00 96.06 130 LEU A O 1
ATOM 918 N N . PHE A 1 131 ? -10.107 1.450 -6.534 1.00 95.19 131 PHE A N 1
ATOM 919 C CA . PHE A 1 131 ? -9.738 2.826 -6.208 1.00 95.19 131 PHE A CA 1
ATOM 920 C C . PHE A 1 131 ? -10.730 3.828 -6.799 1.00 95.19 131 PHE A C 1
ATOM 922 O O . PHE A 1 131 ? -11.191 4.711 -6.075 1.00 95.19 131 PHE A O 1
ATOM 929 N N . HIS A 1 132 ? -11.159 3.648 -8.048 1.00 94.50 132 HIS A N 1
ATOM 930 C CA . HIS A 1 132 ? -12.196 4.480 -8.657 1.00 94.50 132 HIS A CA 1
ATOM 931 C C . HIS A 1 132 ? -13.535 4.382 -7.929 1.00 94.50 132 HIS A C 1
ATOM 933 O O . HIS A 1 132 ? -14.155 5.414 -7.667 1.00 94.50 132 HIS A O 1
ATOM 939 N N . GLY A 1 133 ? -13.949 3.179 -7.522 1.00 93.31 133 GLY A N 1
ATOM 940 C CA . GLY A 1 133 ? -15.135 2.985 -6.683 1.00 93.31 133 GLY A CA 1
ATOM 941 C C . GLY A 1 133 ? -15.054 3.720 -5.339 1.00 93.31 133 GLY A C 1
ATOM 942 O O . GLY A 1 133 ? -16.078 4.150 -4.810 1.00 93.31 133 GLY A O 1
ATOM 943 N N . ALA A 1 134 ? -13.841 3.926 -4.819 1.00 89.19 134 ALA A N 1
ATOM 944 C CA . ALA A 1 134 ? -13.559 4.698 -3.609 1.00 89.19 134 ALA A CA 1
ATOM 945 C C . ALA A 1 134 ? -13.288 6.198 -3.863 1.00 89.19 134 ALA A C 1
ATOM 947 O O . ALA A 1 134 ? -12.982 6.934 -2.925 1.00 89.19 134 ALA A O 1
ATOM 948 N N . GLY A 1 135 ? -13.385 6.673 -5.110 1.00 89.50 135 GLY A N 1
ATOM 949 C CA . GLY A 1 135 ? -13.117 8.067 -5.479 1.00 89.50 135 GLY A CA 1
ATOM 950 C C . GLY A 1 135 ? -11.631 8.445 -5.559 1.00 89.50 135 GLY A C 1
ATOM 951 O O . GLY A 1 135 ? -11.308 9.631 -5.587 1.00 89.50 135 GLY A O 1
ATOM 952 N N . ILE A 1 136 ? -10.730 7.462 -5.600 1.00 91.31 136 ILE A N 1
ATOM 953 C CA . ILE A 1 136 ? -9.286 7.636 -5.788 1.00 91.31 136 ILE A CA 1
ATOM 954 C C . ILE A 1 136 ? -8.986 7.489 -7.279 1.00 91.31 136 ILE A C 1
ATOM 956 O O . ILE A 1 136 ? -9.079 6.394 -7.830 1.00 91.31 136 ILE A O 1
ATOM 960 N N . HIS A 1 137 ? -8.613 8.584 -7.939 1.00 92.75 137 HIS A N 1
ATOM 961 C CA . HIS A 1 137 ? -8.237 8.534 -9.351 1.00 92.75 137 HIS A CA 1
ATOM 962 C C . HIS A 1 137 ? -6.924 7.766 -9.526 1.00 92.75 137 HIS A C 1
ATOM 964 O O . HIS A 1 137 ? -5.921 8.062 -8.859 1.00 92.75 137 HIS A O 1
ATOM 970 N N . SER A 1 138 ? -6.932 6.751 -10.392 1.00 95.75 138 SER A N 1
ATOM 971 C CA . SER A 1 138 ? -5.765 5.904 -10.588 1.00 95.75 138 SER A CA 1
ATOM 972 C C . SER A 1 138 ? -5.672 5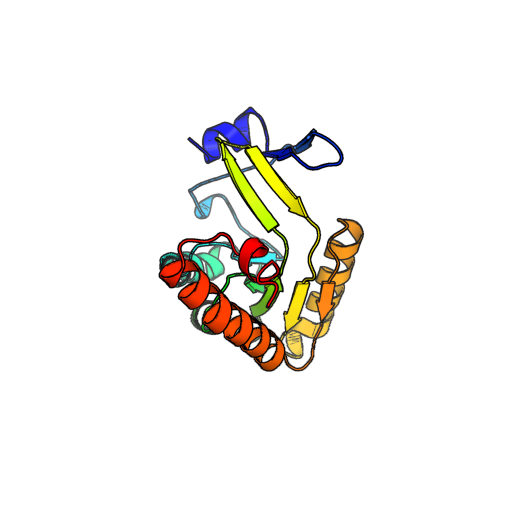.277 -11.974 1.00 95.75 138 SER A C 1
ATOM 974 O O . SER A 1 138 ? -6.670 5.094 -12.660 1.00 95.75 138 SER A O 1
ATOM 976 N N . GLN A 1 139 ? -4.456 4.933 -12.395 1.00 95.75 139 GLN A N 1
ATOM 977 C CA . GLN A 1 139 ? -4.236 4.237 -13.661 1.00 95.75 139 GLN A CA 1
ATOM 978 C C . GLN A 1 139 ? -3.001 3.337 -13.620 1.00 95.75 139 GLN A C 1
ATOM 980 O O . GLN A 1 139 ? -2.022 3.624 -12.923 1.00 95.75 139 GLN A O 1
ATOM 985 N N . VAL A 1 140 ? -3.034 2.266 -14.412 1.00 95.56 140 VAL A N 1
ATOM 986 C CA . VAL A 1 140 ? -1.858 1.434 -14.680 1.00 95.56 140 VAL A CA 1
ATOM 987 C C . VAL A 1 140 ? -0.994 2.114 -15.743 1.00 95.56 140 VAL A C 1
ATOM 989 O O . VAL A 1 140 ? -1.513 2.694 -16.695 1.00 95.56 140 VAL A O 1
ATOM 992 N N . VAL A 1 141 ? 0.325 2.068 -15.572 1.00 92.44 141 VAL A N 1
ATOM 993 C CA . VAL A 1 141 ? 1.303 2.629 -16.507 1.00 92.44 141 VAL A CA 1
ATOM 994 C C . VAL A 1 141 ? 2.394 1.613 -16.826 1.00 92.44 141 VAL A C 1
ATOM 996 O O . VAL A 1 141 ? 2.888 0.916 -15.940 1.00 92.44 141 VAL A O 1
ATOM 999 N N . ASP A 1 142 ? 2.835 1.592 -18.083 1.00 80.69 142 ASP A N 1
ATOM 1000 C CA . ASP A 1 142 ? 3.882 0.667 -18.542 1.00 80.69 142 ASP A CA 1
ATOM 1001 C C . ASP A 1 142 ? 5.274 1.025 -17.997 1.00 80.69 142 ASP A C 1
ATOM 1003 O O . ASP A 1 142 ? 6.141 0.168 -17.847 1.00 80.69 142 ASP A O 1
ATOM 1007 N N . ASN A 1 143 ? 5.505 2.306 -17.693 1.00 76.38 143 ASN A N 1
ATOM 1008 C CA . ASN A 1 143 ? 6.803 2.816 -17.261 1.00 76.38 143 ASN A CA 1
ATOM 1009 C C . ASN A 1 143 ? 6.685 3.621 -15.960 1.00 76.38 143 ASN A C 1
ATOM 1011 O O . ASN A 1 143 ? 6.831 4.847 -15.927 1.00 76.38 143 ASN A O 1
ATOM 1015 N N . ILE A 1 144 ? 6.431 2.906 -14.861 1.00 78.00 144 ILE A N 1
ATOM 1016 C CA . ILE A 1 144 ? 6.418 3.508 -13.526 1.00 78.00 144 ILE A CA 1
ATOM 1017 C C . ILE A 1 144 ? 7.763 4.128 -13.117 1.00 78.00 144 ILE A C 1
ATOM 1019 O O . ILE A 1 144 ? 7.712 5.177 -12.470 1.00 78.00 144 ILE A O 1
ATOM 1023 N N . PRO A 1 145 ? 8.953 3.613 -13.517 1.00 73.88 145 PRO A N 1
ATOM 1024 C CA . PRO A 1 145 ? 10.206 4.308 -13.236 1.00 73.88 145 PRO A CA 1
ATOM 1025 C C . PRO A 1 145 ? 10.210 5.744 -13.760 1.00 73.88 145 PRO A C 1
ATOM 1027 O O . PRO A 1 145 ? 10.589 6.645 -13.021 1.00 73.88 145 PRO A O 1
ATOM 1030 N N . SER A 1 146 ? 9.739 6.001 -14.985 1.00 65.56 146 SER A N 1
ATOM 1031 C CA . SER A 1 146 ? 9.678 7.368 -15.521 1.00 65.56 146 SER A CA 1
ATOM 1032 C C . SER A 1 146 ? 8.749 8.287 -14.724 1.00 65.56 146 SER A C 1
ATOM 1034 O O . SER A 1 146 ? 9.107 9.440 -14.482 1.00 65.56 146 SER A O 1
ATOM 1036 N N . VAL A 1 147 ? 7.601 7.789 -14.256 1.00 70.19 147 VAL A N 1
ATOM 1037 C CA . VAL A 1 147 ? 6.693 8.555 -13.382 1.00 70.19 147 VAL A CA 1
ATOM 1038 C C . VAL A 1 147 ? 7.354 8.853 -12.031 1.00 70.19 147 VAL A C 1
ATOM 1040 O O . VAL A 1 147 ? 7.302 9.979 -11.533 1.00 70.19 147 VAL A O 1
ATOM 1043 N N . LEU A 1 148 ? 8.022 7.854 -11.451 1.00 68.62 148 LEU A N 1
ATOM 1044 C CA . LEU A 1 148 ? 8.687 7.958 -10.157 1.00 68.62 148 LEU A CA 1
ATOM 1045 C C . LEU A 1 148 ? 9.877 8.927 -10.216 1.00 68.62 148 LEU A C 1
ATOM 1047 O O . LEU A 1 148 ? 9.995 9.797 -9.353 1.00 68.62 148 LEU A O 1
ATOM 1051 N N . TRP A 1 149 ? 10.700 8.849 -11.265 1.00 60.91 149 TRP A N 1
ATOM 1052 C CA . TRP A 1 149 ? 11.801 9.782 -11.510 1.00 60.91 149 TRP A CA 1
ATOM 1053 C C . TRP A 1 149 ? 11.310 11.201 -11.788 1.00 60.91 149 TRP A C 1
ATOM 1055 O O . TRP A 1 149 ? 11.879 12.140 -11.239 1.00 60.91 149 TRP A O 1
ATOM 1065 N N . GLY A 1 150 ? 10.225 11.377 -12.548 1.00 64.56 150 GLY A N 1
ATOM 1066 C CA . GLY A 1 150 ? 9.606 12.692 -12.742 1.00 64.56 150 GLY A CA 1
ATOM 1067 C C . GLY A 1 150 ? 9.191 13.334 -11.413 1.00 64.56 150 GLY A C 1
ATOM 1068 O O . GLY A 1 150 ? 9.569 14.469 -11.120 1.00 64.56 150 GLY A O 1
ATOM 1069 N N . LYS A 1 151 ? 8.499 12.579 -10.548 1.00 60.59 151 LYS A N 1
ATOM 1070 C CA . LYS A 1 151 ? 8.122 13.047 -9.203 1.00 60.59 151 LYS A CA 1
ATOM 1071 C C . LYS A 1 151 ? 9.341 13.314 -8.315 1.00 60.59 151 LYS A C 1
ATOM 1073 O O . LYS A 1 151 ? 9.334 14.266 -7.529 1.00 60.59 151 LYS A O 1
ATOM 1078 N N . LEU A 1 152 ? 10.381 12.486 -8.418 1.00 60.41 152 LEU A N 1
ATOM 1079 C CA . LEU A 1 152 ? 11.609 12.647 -7.647 1.00 60.41 152 LEU A CA 1
ATOM 1080 C C . LEU A 1 152 ? 12.366 13.906 -8.065 1.00 60.41 152 LEU A C 1
ATOM 1082 O O . LEU A 1 152 ? 12.804 14.626 -7.181 1.00 60.41 152 LEU A O 1
ATOM 1086 N N . VAL A 1 153 ? 12.452 14.220 -9.360 1.00 59.81 153 VAL A N 1
ATOM 1087 C CA . VAL A 1 153 ? 13.048 15.473 -9.858 1.00 59.81 153 VAL A CA 1
ATOM 1088 C C . VAL A 1 153 ? 12.304 16.681 -9.295 1.00 59.81 153 VAL A C 1
ATOM 1090 O O . VAL A 1 153 ? 12.930 17.561 -8.713 1.00 59.81 153 VAL A O 1
ATOM 1093 N N . VAL A 1 154 ? 10.969 16.691 -9.361 1.00 59.84 154 VAL A N 1
ATOM 1094 C CA . VAL A 1 154 ? 10.156 17.764 -8.761 1.00 59.84 154 VAL A CA 1
ATOM 1095 C C . VAL A 1 154 ? 10.428 17.885 -7.258 1.00 59.84 154 VAL A C 1
ATOM 1097 O O . VAL A 1 154 ? 10.696 18.977 -6.762 1.00 59.84 154 VAL A O 1
ATOM 1100 N N . SER A 1 155 ? 10.437 16.764 -6.532 1.00 59.03 155 SER A N 1
ATOM 1101 C CA . SER A 1 155 ? 10.710 16.747 -5.087 1.00 59.03 155 SER A CA 1
ATOM 1102 C C . SER A 1 155 ? 12.146 17.177 -4.754 1.00 59.03 155 SER A C 1
ATOM 1104 O O . SER A 1 155 ? 12.366 17.849 -3.753 1.00 59.03 155 SER A O 1
ATOM 1106 N N . ALA A 1 156 ? 13.125 16.815 -5.582 1.00 56.50 156 ALA A N 1
ATOM 1107 C CA . ALA A 1 156 ? 14.536 17.150 -5.411 1.00 56.50 156 ALA A CA 1
ATOM 1108 C C . ALA A 1 156 ? 14.849 18.602 -5.786 1.00 56.50 156 ALA A C 1
ATOM 1110 O O . ALA A 1 156 ? 15.842 19.136 -5.311 1.00 56.50 156 ALA A O 1
ATOM 1111 N N . CYS A 1 157 ? 14.018 19.257 -6.597 1.00 59.56 157 CYS A N 1
ATOM 1112 C CA . CYS A 1 157 ? 14.110 20.696 -6.832 1.00 59.56 157 CYS A CA 1
ATOM 1113 C C . CYS A 1 157 ? 13.387 21.478 -5.729 1.00 59.56 157 CYS A C 1
ATOM 1115 O O . CYS A 1 157 ? 13.971 22.377 -5.131 1.00 59.56 157 CYS A O 1
ATOM 1117 N N . ILE A 1 158 ? 12.142 21.111 -5.413 1.00 57.94 158 ILE A N 1
ATOM 1118 C CA . ILE A 1 158 ? 11.301 21.853 -4.465 1.00 57.94 158 ILE A CA 1
ATOM 1119 C C . ILE A 1 158 ? 11.827 21.737 -3.033 1.00 57.94 158 ILE A C 1
ATOM 1121 O O . ILE A 1 158 ? 11.952 22.756 -2.363 1.00 57.94 158 ILE A O 1
ATOM 1125 N N . ASN A 1 159 ? 12.170 20.534 -2.559 1.00 58.06 159 ASN A N 1
ATOM 1126 C CA . ASN A 1 159 ? 12.495 20.331 -1.142 1.00 58.06 159 ASN A CA 1
ATOM 1127 C C . ASN A 1 159 ? 13.787 21.044 -0.695 1.00 58.06 159 ASN A C 1
ATOM 1129 O O . ASN A 1 159 ? 13.802 21.578 0.412 1.00 58.06 159 ASN A O 1
ATOM 1133 N N . PRO A 1 160 ? 14.871 21.108 -1.496 1.00 55.12 160 PRO A N 1
ATOM 1134 C CA . PRO A 1 160 ? 16.030 21.928 -1.149 1.00 55.12 160 PRO A CA 1
ATOM 1135 C C . PRO A 1 160 ? 15.739 23.424 -1.217 1.00 55.12 160 PRO A C 1
ATOM 1137 O O . PRO A 1 160 ? 16.226 24.160 -0.368 1.00 55.12 160 PRO A O 1
ATOM 1140 N N . LEU A 1 161 ? 14.934 23.876 -2.187 1.00 52.69 161 LEU A N 1
ATOM 1141 C CA . LEU A 1 161 ? 14.542 25.282 -2.309 1.00 52.69 161 LEU A CA 1
ATOM 1142 C C . LEU A 1 161 ? 13.684 25.730 -1.120 1.00 52.69 161 LEU A C 1
ATOM 1144 O O . LEU A 1 161 ? 13.964 26.772 -0.539 1.00 52.69 161 LEU A O 1
ATOM 1148 N N . THR A 1 162 ? 12.712 24.929 -0.683 1.00 50.94 162 THR A N 1
ATOM 1149 C CA . THR A 1 162 ? 11.924 25.230 0.522 1.00 50.94 162 THR A CA 1
ATOM 1150 C C . THR A 1 162 ? 12.723 25.092 1.810 1.00 50.94 162 THR A C 1
ATOM 1152 O O . THR A 1 162 ? 12.540 25.900 2.716 1.00 50.94 162 THR A O 1
ATOM 1155 N N . ALA A 1 163 ? 13.659 24.143 1.898 1.00 52.28 163 ALA A N 1
ATOM 1156 C CA . ALA A 1 163 ? 14.564 24.035 3.044 1.00 52.28 163 ALA A CA 1
ATOM 1157 C C . ALA A 1 163 ? 15.539 25.221 3.140 1.00 52.28 163 ALA A C 1
ATOM 1159 O O . ALA A 1 163 ? 15.823 25.691 4.241 1.00 52.28 163 ALA A O 1
ATOM 1160 N N . LEU A 1 164 ? 16.035 25.714 2.000 1.00 50.84 164 LEU A N 1
ATOM 1161 C CA . LEU A 1 164 ? 16.958 26.846 1.930 1.00 50.84 164 LEU A CA 1
ATOM 1162 C C . LEU A 1 164 ? 16.247 28.180 2.181 1.00 50.84 164 LEU A C 1
ATOM 1164 O O . LEU A 1 164 ? 16.784 29.037 2.876 1.00 50.84 164 LEU A O 1
ATOM 1168 N N . LEU A 1 165 ? 15.043 28.347 1.633 1.00 52.91 165 LEU A N 1
ATOM 1169 C CA . LEU A 1 165 ? 14.261 29.580 1.744 1.00 52.91 165 LEU A CA 1
ATOM 1170 C C . LEU A 1 165 ? 13.355 29.606 2.987 1.00 52.91 165 LEU A C 1
ATOM 1172 O O . LEU A 1 165 ? 12.787 30.646 3.296 1.00 52.91 165 LEU A O 1
ATOM 1176 N N . GLN A 1 166 ? 13.224 28.485 3.707 1.00 55.12 166 GLN A N 1
ATOM 1177 C CA . GLN A 1 166 ? 12.292 28.289 4.830 1.00 55.12 166 GLN A CA 1
ATOM 1178 C C . GLN A 1 166 ? 10.840 28.674 4.513 1.00 55.12 166 GLN A C 1
ATOM 1180 O O . GLN A 1 166 ? 10.088 29.103 5.389 1.00 55.12 166 GLN A O 1
ATOM 1185 N N . VAL A 1 167 ? 10.425 28.498 3.260 1.00 52.22 167 VAL A N 1
ATOM 1186 C CA . VAL A 1 167 ? 9.065 28.807 2.816 1.00 52.22 167 VAL A CA 1
ATOM 1187 C C . VAL A 1 167 ? 8.274 27.526 2.542 1.00 52.22 167 VAL A C 1
ATOM 1189 O O . VAL A 1 167 ? 8.852 26.533 2.094 1.00 52.22 167 VAL A O 1
ATOM 1192 N N . PRO A 1 168 ? 6.954 27.504 2.795 1.00 52.44 168 PRO A N 1
ATOM 1193 C CA . PRO A 1 168 ? 6.108 26.379 2.407 1.00 52.44 168 PRO A CA 1
ATO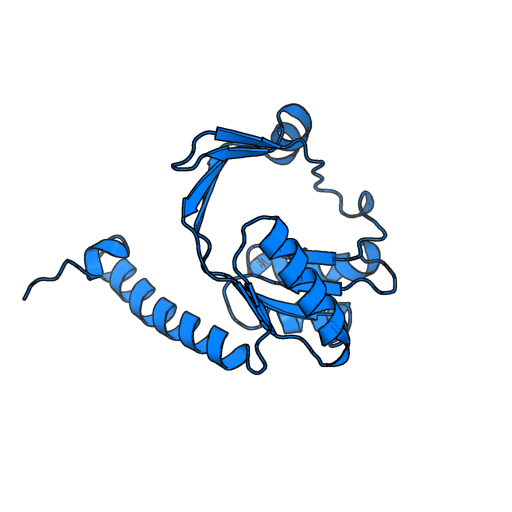M 1194 C C . PRO A 1 168 ? 6.076 26.215 0.878 1.00 52.44 168 PRO A C 1
ATOM 1196 O O . PRO A 1 168 ? 6.191 27.193 0.146 1.00 52.44 168 PRO A O 1
ATOM 1199 N N . ASN A 1 169 ? 5.864 24.986 0.384 1.00 50.22 169 ASN A N 1
ATOM 1200 C CA . ASN A 1 169 ? 5.915 24.657 -1.055 1.00 50.22 169 ASN A CA 1
ATOM 1201 C C . ASN A 1 169 ? 5.065 25.584 -1.952 1.00 50.22 169 ASN A C 1
ATOM 1203 O O . ASN A 1 169 ? 5.451 25.829 -3.090 1.00 50.22 169 ASN A O 1
ATOM 1207 N N . GLY A 1 170 ? 3.937 26.106 -1.455 1.00 52.97 170 GLY A N 1
ATOM 1208 C CA . GLY A 1 170 ? 3.069 27.027 -2.204 1.00 52.97 170 GLY A CA 1
ATOM 1209 C C . GLY A 1 170 ? 3.657 28.426 -2.419 1.00 52.97 170 GLY A C 1
ATOM 1210 O O . GLY A 1 170 ? 3.379 29.045 -3.437 1.00 52.97 170 GLY A O 1
ATOM 1211 N N . ALA A 1 171 ? 4.531 28.892 -1.525 1.00 57.62 171 ALA A N 1
ATOM 1212 C CA . ALA A 1 171 ? 5.135 30.223 -1.607 1.00 57.62 171 ALA A CA 1
ATOM 1213 C C . ALA A 1 171 ? 6.202 30.335 -2.713 1.00 57.62 171 ALA A C 1
ATOM 1215 O O . ALA A 1 171 ? 6.575 31.436 -3.102 1.00 57.62 171 ALA A O 1
ATOM 1216 N N . LEU A 1 172 ? 6.679 29.208 -3.259 1.00 52.84 172 LEU A N 1
ATOM 1217 C CA . LEU A 1 172 ? 7.589 29.206 -4.412 1.00 52.84 172 LEU A CA 1
ATOM 1218 C C . LEU A 1 172 ? 6.910 29.670 -5.711 1.00 52.84 172 LEU A C 1
ATOM 1220 O O . LEU A 1 172 ? 7.601 30.057 -6.648 1.00 52.84 172 LEU A O 1
ATOM 1224 N N . LEU A 1 173 ? 5.576 29.620 -5.776 1.00 50.84 173 LEU A N 1
ATOM 1225 C CA . LEU A 1 173 ? 4.793 30.097 -6.920 1.00 50.84 173 LEU A CA 1
ATOM 1226 C C . LEU A 1 173 ? 4.474 31.599 -6.837 1.00 50.84 173 LEU A C 1
ATOM 1228 O O . LEU A 1 173 ? 3.999 32.161 -7.815 1.00 50.84 173 LEU A O 1
ATOM 1232 N N . GLU A 1 174 ? 4.739 32.235 -5.693 1.00 51.19 174 GLU A N 1
ATOM 1233 C CA . GLU A 1 174 ? 4.442 33.650 -5.420 1.00 51.19 174 GLU A CA 1
ATOM 1234 C C . GLU A 1 174 ? 5.671 34.559 -5.603 1.00 51.19 174 GLU A C 1
ATOM 1236 O O . GLU A 1 174 ? 5.628 35.743 -5.273 1.00 51.19 174 GLU A O 1
ATOM 1241 N N . CYS A 1 175 ? 6.781 34.029 -6.130 1.00 44.25 175 CYS A N 1
ATOM 1242 C CA . CYS A 1 175 ? 7.908 34.853 -6.556 1.00 44.25 175 CYS A CA 1
ATOM 1243 C C . CYS A 1 175 ? 7.554 35.589 -7.856 1.00 44.25 175 CYS A C 1
ATOM 1245 O O . CYS A 1 175 ? 7.974 35.191 -8.942 1.00 44.25 175 CYS A O 1
ATOM 1247 N N . ASP A 1 176 ? 6.792 36.672 -7.721 1.00 43.66 176 ASP A N 1
ATOM 1248 C CA . ASP A 1 176 ? 6.736 37.728 -8.723 1.00 43.66 176 ASP A CA 1
ATOM 1249 C C . ASP A 1 176 ? 8.152 38.304 -8.905 1.00 43.66 176 ASP A C 1
ATOM 1251 O O . ASP A 1 176 ? 8.831 38.662 -7.935 1.00 43.66 176 ASP A O 1
ATOM 1255 N N . HIS A 1 177 ? 8.612 38.345 -10.155 1.00 41.50 177 HIS A N 1
ATOM 1256 C CA . HIS A 1 177 ? 9.733 39.192 -10.560 1.00 41.50 177 HIS A CA 1
ATOM 1257 C C . HIS A 1 177 ? 9.304 40.658 -10.615 1.00 41.50 177 HIS A C 1
ATOM 1259 O O . HIS A 1 177 ? 8.180 40.922 -11.100 1.00 41.50 177 HIS A O 1
#

Radius of gyration: 17.71 Å; chains: 1; bounding box: 34×57×40 Å

InterPro domains:
  IPR008927 6-phosphogluconate dehydrogenase-like, C-terminal domain superfamily [SSF48179] (143-175)
  IPR013328 6-phosphogluconate dehydrogenase, domain 2 [G3DSA:1.10.1040.10] (144-177)
  IPR013332 Ketopantoate reductase, N-terminal domain [PF02558] (2-117)
  IPR013752 Ketopantoate reductase, C-terminal domain [PF08546] (144-175)
  IPR036291 NAD(P)-binding domain superfamily [SSF51735] (12-134)
  IPR050838 2-dehydropantoate 2-reductase-like [PTHR43765] (30-175)

pLDDT: mean 86.34, std 15.31, range [41.5, 98.12]

Organism: NCBI:txid73025

Sequence (177 aa):
DQVAALNKDGLQIRSAKGVEKFAICATTDATQVSQADVALVLTKGCSTAFVAKQLPRVLAPDGFAVTLQNGVGNAEVLAAEVGVDRVIQGVTSHGAAIVGPGVIEYAGPGDTFLGCPPALLPSAHGLVDLFHGAGIHSQVVDNIPSVLWGKLVVSACINPLTALLQVPNGALLECDH